Protein AF-A0AAD9CGN5-F1 (afdb_monomer)

InterPro domains:
  IPR001148 Alpha carbonic anhydrase domain [PF00194] (48-102)
  IPR001148 Alpha carbonic anhydrase domain [PS51144] (36-102)
  IPR008906 HAT, C-terminal dimerisation domain [PF05699] (1-40)
  IPR036398 Alpha carbonic anhydrase domain superfamily [G3DSA:3.10.200.10] (42-102)
  IPR036398 Alpha carbonic anhydrase domain superfamily [SSF51069] (46-102)

Sequence (102 aa):
EPVIDRRKGDPLQWWRQNEGRFNLLAKQARKFLCPPPSSIPSIYGPNEGWSSAYPECRERNQSPINIVDQDTKISTEYQELTLEGFDAESSNKTSMKNTGKT

pLDDT: mean 79.0, std 15.05, range [45.06, 96.94]

Organism: Dissostichus eleginoides (NCBI:txid100907)

Radius of gyration: 23.31 Å; Cα contacts (8 Å, |Δi|>4): 30; chains: 1; bounding box: 38×40×61 Å

Foldseek 3Di:
DPDPPPVPDDVVVVCVVCVVVVVPVVVVCCVPVPDDPLAPPPCCGLPHNCCVVPVVSVDDDDDDDDDDVVPDDDDPPDDDDDDDCPPPDDDPVDDDDDPVND

Mean predicted aligned error: 15.23 Å

Solvent-accessible surface area (backbone atoms only — not comparable to full-atom values): 7107 Å² total; per-residue (Å²): 131,92,73,79,57,80,89,81,50,65,66,66,61,54,43,72,75,44,39,87,78,36,58,69,59,43,55,48,39,59,68,72,66,42,77,72,78,85,59,56,55,75,76,62,11,75,87,56,22,34,30,72,79,39,60,74,70,64,51,92,90,64,81,87,74,89,83,55,74,90,77,57,81,90,66,91,83,66,78,80,90,81,79,79,72,74,89,52,82,79,59,92,82,69,80,87,71,86,72,90,85,93

Structure (mmCIF, N/CA/C/O backbone):
data_AF-A0AAD9CGN5-F1
#
_entry.id   AF-A0AAD9CGN5-F1
#
loop_
_atom_site.group_PDB
_atom_site.id
_atom_site.type_symbol
_atom_site.label_atom_id
_atom_site.label_alt_id
_atom_site.label_comp_id
_atom_site.label_asym_id
_atom_site.label_entity_id
_atom_site.label_seq_id
_atom_site.pdbx_PDB_ins_code
_atom_site.Cartn_x
_atom_site.Cartn_y
_atom_site.Cartn_z
_atom_site.occupancy
_atom_site.B_iso_or_equiv
_atom_site.auth_seq_id
_atom_site.auth_comp_id
_atom_site.auth_asym_id
_atom_site.auth_atom_id
_atom_site.pdbx_PDB_model_num
ATOM 1 N N . GLU A 1 1 ? -17.222 4.822 -40.872 1.00 45.06 1 GLU A N 1
ATOM 2 C CA . GLU A 1 1 ? -16.063 4.586 -39.980 1.00 45.06 1 GLU A CA 1
ATOM 3 C C . GLU A 1 1 ? -16.013 3.116 -39.593 1.00 45.06 1 GLU A C 1
ATOM 5 O O . GLU A 1 1 ? -17.082 2.524 -39.471 1.00 45.06 1 GLU A O 1
ATOM 10 N N . PRO A 1 2 ? -14.830 2.497 -39.435 1.00 49.94 2 PRO A N 1
ATOM 11 C CA . PRO A 1 2 ? -14.748 1.130 -38.943 1.00 49.94 2 PRO A CA 1
ATOM 12 C C . PRO A 1 2 ? -15.092 1.134 -37.451 1.00 49.94 2 PRO A C 1
ATOM 14 O O . PRO A 1 2 ? -14.273 1.487 -36.606 1.00 49.94 2 PRO A O 1
ATOM 17 N N . VAL A 1 3 ? -16.341 0.795 -37.143 1.00 57.47 3 VAL A N 1
ATOM 18 C CA . VAL A 1 3 ? -16.822 0.622 -35.774 1.00 57.47 3 VAL A CA 1
ATOM 19 C C . VAL A 1 3 ? -16.240 -0.687 -35.249 1.00 57.47 3 VAL A C 1
ATOM 21 O O . VAL A 1 3 ? -16.436 -1.740 -35.852 1.00 57.47 3 VAL A O 1
ATOM 24 N N . ILE A 1 4 ? -15.493 -0.622 -34.148 1.00 59.78 4 ILE A N 1
ATOM 25 C CA . ILE A 1 4 ? -14.980 -1.815 -33.469 1.00 59.78 4 ILE A CA 1
ATOM 26 C C . ILE A 1 4 ? -16.186 -2.654 -33.033 1.00 59.78 4 ILE A C 1
ATOM 28 O O . ILE A 1 4 ? -17.007 -2.185 -32.240 1.00 59.78 4 ILE A O 1
ATOM 32 N N . ASP A 1 5 ? -16.290 -3.892 -33.520 1.00 60.91 5 ASP A N 1
ATOM 33 C CA . ASP A 1 5 ? -17.231 -4.863 -32.961 1.00 60.91 5 ASP A CA 1
ATOM 34 C C . ASP A 1 5 ? -16.748 -5.254 -31.559 1.00 60.91 5 ASP A C 1
ATOM 36 O O . ASP A 1 5 ? -15.897 -6.130 -31.375 1.00 60.91 5 ASP A O 1
ATOM 40 N N . ARG A 1 6 ? -17.303 -4.565 -30.557 1.00 59.78 6 ARG A N 1
ATOM 41 C CA . ARG A 1 6 ? -16.982 -4.731 -29.133 1.00 59.78 6 ARG A CA 1
ATOM 42 C C . ARG A 1 6 ? -17.247 -6.143 -28.599 1.00 59.78 6 ARG A C 1
ATOM 44 O O . ARG A 1 6 ? -16.865 -6.418 -27.469 1.00 59.78 6 ARG A O 1
ATOM 51 N N . ARG A 1 7 ? -17.917 -7.020 -29.360 1.00 58.41 7 ARG A N 1
ATOM 52 C CA . ARG A 1 7 ? -18.212 -8.400 -28.939 1.00 58.41 7 ARG A CA 1
ATOM 53 C C . ARG A 1 7 ? -17.186 -9.424 -29.419 1.00 58.41 7 ARG A C 1
ATOM 55 O O . ARG A 1 7 ? -17.190 -10.533 -28.898 1.00 58.41 7 ARG A O 1
ATOM 62 N N . LYS A 1 8 ? -16.348 -9.097 -30.411 1.00 60.97 8 LYS A N 1
ATOM 63 C CA . LYS A 1 8 ? -15.469 -10.082 -31.073 1.00 60.97 8 LYS A CA 1
ATOM 64 C C . LYS A 1 8 ? -13.987 -9.717 -31.112 1.00 60.97 8 LYS A C 1
ATOM 66 O O . LYS A 1 8 ? -13.173 -10.614 -31.305 1.00 60.97 8 LYS A O 1
ATOM 71 N N . GLY A 1 9 ? -13.619 -8.448 -30.944 1.00 63.84 9 GLY A N 1
ATOM 72 C CA . GLY A 1 9 ? -12.219 -8.017 -30.966 1.00 63.84 9 GLY A CA 1
ATOM 73 C C . GLY A 1 9 ? -11.773 -7.436 -29.632 1.00 63.84 9 GLY A C 1
ATOM 74 O O . GLY A 1 9 ? -12.526 -6.677 -29.028 1.00 63.84 9 GLY A O 1
ATOM 75 N N . ASP A 1 10 ? -10.543 -7.747 -29.206 1.00 72.19 10 ASP A N 1
ATOM 76 C CA . ASP A 1 10 ? -9.884 -7.025 -28.114 1.00 72.19 10 ASP A CA 1
ATOM 77 C C . ASP A 1 10 ? -9.665 -5.561 -28.550 1.00 72.19 10 ASP A C 1
ATOM 79 O O . ASP A 1 10 ? -8.870 -5.300 -29.469 1.00 72.19 10 ASP A O 1
ATOM 83 N N . PRO A 1 11 ? -10.350 -4.588 -27.918 1.00 71.12 11 PRO A N 1
ATOM 84 C CA . PRO A 1 11 ? -10.217 -3.180 -28.270 1.00 71.12 11 PRO A CA 1
ATOM 85 C C . PRO A 1 11 ? -8.778 -2.662 -28.144 1.00 71.12 11 PRO A C 1
ATOM 87 O O . PRO A 1 11 ? -8.393 -1.759 -28.889 1.00 71.12 11 PRO A O 1
ATOM 90 N N . LEU A 1 12 ? -7.963 -3.243 -27.252 1.00 68.44 12 LEU A N 1
ATOM 91 C CA . LEU A 1 12 ? -6.569 -2.845 -27.045 1.00 68.44 12 LEU A CA 1
ATOM 92 C C . LEU A 1 12 ? -5.672 -3.282 -28.206 1.00 68.44 12 LEU A C 1
ATOM 94 O O . LEU A 1 12 ? -4.818 -2.510 -28.647 1.00 68.44 12 LEU A O 1
ATOM 98 N N . GLN A 1 13 ? -5.883 -4.486 -28.746 1.00 71.31 13 GLN A N 1
ATOM 99 C CA . GLN A 1 13 ? -5.157 -4.944 -29.933 1.00 71.31 13 GLN A CA 1
ATOM 100 C C . GLN A 1 13 ? -5.523 -4.130 -31.173 1.00 71.31 13 GLN A C 1
ATOM 102 O O . GLN A 1 13 ? -4.634 -3.725 -31.926 1.00 71.31 13 GLN A O 1
ATOM 107 N N . TRP A 1 14 ? -6.812 -3.837 -31.359 1.00 76.38 14 TRP A N 1
ATOM 108 C CA . TRP A 1 14 ? -7.258 -2.986 -32.459 1.00 76.38 14 TRP A CA 1
ATOM 109 C C . TRP A 1 14 ? -6.636 -1.588 -32.365 1.00 76.38 14 TRP A C 1
ATOM 111 O O . TRP A 1 14 ? -6.133 -1.066 -33.363 1.00 76.38 14 TRP A O 1
ATOM 121 N N . TRP A 1 15 ? -6.618 -1.001 -31.163 1.00 73.44 15 TRP A N 1
ATOM 122 C CA . TRP A 1 15 ? -6.019 0.310 -30.927 1.00 73.44 15 TRP A CA 1
ATOM 123 C C . TRP A 1 15 ? -4.519 0.307 -31.227 1.00 73.44 15 TRP A C 1
ATOM 125 O O . TRP A 1 15 ? -4.060 1.159 -31.981 1.00 73.44 15 TRP A O 1
ATOM 135 N N . ARG A 1 16 ? -3.770 -0.699 -30.752 1.00 72.69 16 ARG A N 1
ATOM 136 C CA . ARG A 1 16 ? -2.327 -0.848 -31.026 1.00 72.69 16 ARG A CA 1
ATOM 137 C C . ARG A 1 16 ? -2.008 -0.868 -32.525 1.00 72.69 16 ARG A C 1
ATOM 139 O O . ARG A 1 16 ? -0.994 -0.321 -32.942 1.00 72.69 16 ARG A O 1
ATOM 146 N N . GLN A 1 17 ? -2.870 -1.474 -33.339 1.00 79.19 17 GLN A N 1
ATOM 147 C CA . GLN A 1 17 ? -2.684 -1.551 -34.792 1.00 79.19 17 GLN A CA 1
ATOM 148 C C . GLN A 1 17 ? -3.093 -0.266 -35.531 1.00 79.19 17 GLN A C 1
ATOM 150 O O . GLN A 1 17 ? -2.618 -0.017 -36.636 1.00 79.19 17 GLN A O 1
ATOM 155 N N . ASN A 1 18 ? -3.971 0.557 -34.948 1.00 77.88 18 ASN A N 1
ATOM 156 C CA . ASN A 1 18 ? -4.555 1.722 -35.620 1.00 77.88 18 ASN A CA 1
ATOM 157 C C . ASN A 1 18 ? -4.127 3.072 -35.022 1.00 77.88 18 ASN A C 1
ATOM 159 O O . ASN A 1 18 ? -4.413 4.107 -35.620 1.00 77.88 18 ASN A O 1
ATOM 163 N N . GLU A 1 19 ? -3.408 3.095 -33.899 1.00 74.00 19 GLU A N 1
ATOM 164 C CA . GLU A 1 19 ? -2.990 4.314 -33.193 1.00 74.00 19 GLU A CA 1
ATOM 165 C C . GLU A 1 19 ? -2.237 5.300 -34.103 1.00 74.00 19 GLU A C 1
ATOM 167 O O . GLU A 1 19 ? -2.513 6.501 -34.082 1.00 74.00 19 GLU A O 1
ATOM 172 N N . GLY A 1 20 ? -1.354 4.795 -34.974 1.00 78.94 20 GLY A N 1
ATOM 173 C CA . GLY A 1 20 ? -0.602 5.617 -35.933 1.00 78.94 20 GLY A CA 1
ATOM 174 C C . GLY A 1 20 ? -1.471 6.311 -36.991 1.00 78.94 20 GLY A C 1
ATOM 175 O O . GLY A 1 20 ? -1.054 7.303 -37.587 1.00 78.94 20 GLY A O 1
ATOM 176 N N . ARG A 1 21 ? -2.704 5.833 -37.206 1.00 83.94 21 ARG A N 1
ATOM 177 C CA . ARG A 1 21 ? -3.675 6.440 -38.132 1.00 83.94 21 ARG A CA 1
ATOM 178 C C . ARG A 1 21 ? -4.442 7.592 -37.492 1.00 83.94 21 ARG A C 1
ATOM 180 O O . ARG A 1 21 ? -4.976 8.435 -38.205 1.00 83.94 21 ARG A O 1
ATOM 187 N N . PHE A 1 22 ? -4.472 7.659 -36.163 1.00 81.38 22 PHE A N 1
ATOM 188 C CA . PHE A 1 22 ? -5.232 8.651 -35.412 1.00 81.38 22 PHE A CA 1
ATOM 189 C C . PHE A 1 22 ? -4.311 9.525 -34.561 1.00 81.38 22 PHE A C 1
ATOM 191 O O . PHE A 1 22 ? -4.513 9.671 -33.364 1.00 81.38 22 PHE A O 1
ATOM 198 N N . ASN A 1 23 ? -3.301 10.147 -35.176 1.00 77.50 23 ASN A N 1
ATOM 199 C CA . ASN A 1 23 ? -2.240 10.884 -34.473 1.00 77.50 23 ASN A CA 1
ATOM 200 C C . ASN A 1 23 ? -2.734 11.946 -33.473 1.00 77.50 23 ASN A C 1
ATOM 202 O O . ASN A 1 23 ? -2.133 12.118 -32.410 1.00 77.50 23 ASN A O 1
ATOM 206 N N . LEU A 1 24 ? -3.817 12.662 -33.792 1.00 79.38 24 LEU A N 1
ATOM 207 C CA . LEU A 1 24 ? -4.395 13.669 -32.898 1.00 79.38 24 LEU A CA 1
ATOM 208 C C . LEU A 1 24 ? -5.108 13.014 -31.704 1.00 79.38 24 LEU A C 1
ATOM 210 O O . LEU A 1 24 ? -4.843 13.364 -30.553 1.00 79.38 24 LEU A O 1
ATOM 214 N N . LEU A 1 25 ? -5.949 12.015 -31.984 1.00 78.19 25 LEU A N 1
ATOM 215 C CA . LEU A 1 25 ? -6.687 11.264 -30.971 1.00 78.19 25 LEU A CA 1
ATOM 216 C C . LEU A 1 25 ? -5.738 10.460 -30.080 1.00 78.19 25 LEU A C 1
ATOM 218 O O . LEU A 1 25 ? -5.940 10.409 -28.881 1.00 78.19 25 LEU A O 1
ATOM 222 N N . ALA A 1 26 ? -4.660 9.907 -30.632 1.00 73.81 26 ALA A N 1
ATOM 223 C CA . ALA A 1 26 ? -3.623 9.194 -29.900 1.00 73.81 26 ALA A CA 1
ATOM 224 C C . ALA A 1 26 ? -2.876 10.115 -28.927 1.00 73.81 26 ALA A C 1
ATOM 226 O O . ALA A 1 26 ? -2.623 9.739 -27.785 1.00 73.81 26 ALA A O 1
ATOM 227 N N . LYS A 1 27 ? -2.572 11.359 -29.329 1.00 75.12 27 LYS A N 1
ATOM 228 C CA . LYS A 1 27 ? -1.998 12.367 -28.420 1.00 75.12 27 LYS A CA 1
ATOM 229 C C . LYS A 1 27 ? -2.960 12.724 -27.286 1.00 75.12 27 LYS A C 1
ATOM 231 O O . LYS A 1 27 ? -2.524 12.844 -26.145 1.00 75.12 27 LYS A O 1
ATOM 236 N N . GLN A 1 28 ? -4.249 12.879 -27.580 1.00 75.62 28 GLN A N 1
ATOM 237 C CA . GLN A 1 28 ? -5.262 13.160 -26.561 1.00 75.62 28 GLN A CA 1
ATOM 238 C C . GLN A 1 28 ? -5.507 11.950 -25.649 1.00 75.62 28 GLN A C 1
ATOM 240 O O . GLN A 1 28 ? -5.500 12.099 -24.434 1.00 75.62 28 GLN A O 1
ATOM 245 N N . ALA A 1 29 ? -5.615 10.744 -26.201 1.00 70.31 29 ALA A N 1
ATOM 246 C CA . ALA A 1 29 ? -5.742 9.500 -25.452 1.00 70.31 29 ALA A CA 1
ATOM 247 C C . ALA A 1 29 ? -4.548 9.296 -24.511 1.00 70.31 29 ALA A C 1
ATOM 249 O O . ALA A 1 29 ? -4.744 9.037 -23.333 1.00 70.31 29 ALA A O 1
ATOM 250 N N . ARG A 1 30 ? -3.310 9.532 -24.961 1.00 66.94 30 ARG A N 1
ATOM 251 C CA . ARG A 1 30 ? -2.135 9.476 -24.073 1.00 66.94 30 ARG A CA 1
ATOM 252 C C . ARG A 1 30 ? -2.123 10.548 -22.986 1.00 66.94 30 ARG A C 1
ATOM 254 O O . ARG A 1 30 ? -1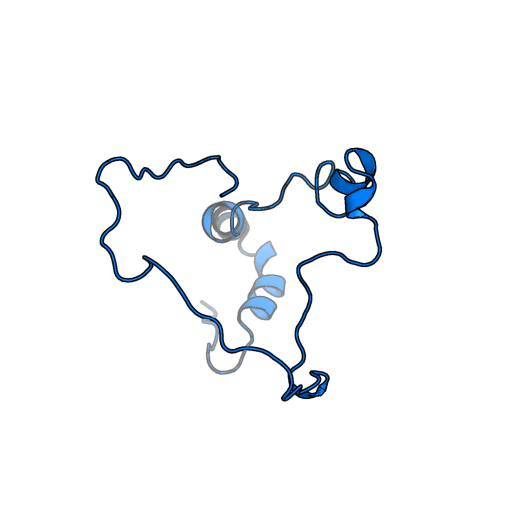.523 10.350 -21.941 1.00 66.94 30 ARG A O 1
ATOM 261 N N . LYS A 1 31 ? -2.766 11.689 -23.224 1.00 65.94 31 LYS A N 1
ATOM 262 C CA . LYS A 1 31 ? -2.850 12.779 -22.248 1.00 65.94 31 LYS A CA 1
ATOM 263 C C . LYS A 1 31 ? -3.958 12.568 -21.211 1.00 65.94 31 LYS A C 1
ATOM 265 O O . LYS A 1 31 ? -3.801 13.012 -20.081 1.00 65.94 31 LYS A O 1
ATOM 270 N N . PHE A 1 32 ? -5.072 11.950 -21.606 1.00 61.62 32 PHE A N 1
ATOM 271 C CA . PHE A 1 32 ? -6.305 11.91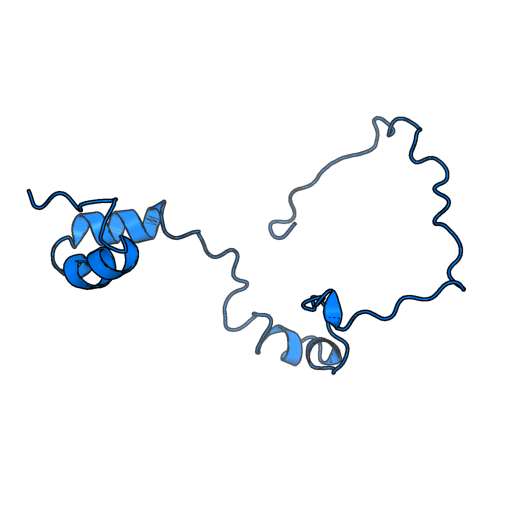2 -20.809 1.00 61.62 32 PHE A CA 1
ATOM 272 C C . PHE A 1 32 ? -6.773 10.503 -20.423 1.00 61.62 32 PHE A C 1
ATOM 274 O O . PHE A 1 32 ? -7.513 10.365 -19.456 1.00 61.62 32 PHE A O 1
ATOM 281 N N . LEU A 1 33 ? -6.384 9.475 -21.182 1.00 56.50 33 LEU A N 1
ATOM 282 C CA . LEU A 1 33 ? -6.797 8.077 -20.994 1.00 56.50 33 LEU A CA 1
ATOM 283 C C . LEU A 1 33 ? -5.650 7.168 -20.547 1.00 56.50 33 LEU A C 1
ATOM 285 O O . LEU A 1 33 ? -5.912 6.138 -19.932 1.00 56.50 33 LEU A O 1
ATOM 289 N N . CYS A 1 34 ? -4.389 7.522 -20.824 1.00 56.03 34 CYS A N 1
ATOM 290 C CA . CYS A 1 34 ? -3.297 6.930 -20.063 1.00 56.03 34 CYS A CA 1
ATOM 291 C C . CYS A 1 34 ? -3.461 7.398 -18.617 1.00 56.03 34 CYS A C 1
ATOM 293 O O . CYS A 1 34 ? -3.534 8.612 -18.394 1.00 56.03 34 CYS A O 1
ATOM 295 N N . PRO A 1 35 ? -3.504 6.474 -17.642 1.00 50.34 35 PRO A N 1
ATOM 296 C CA . PRO A 1 35 ? -3.360 6.863 -16.254 1.00 50.34 35 PRO A CA 1
ATOM 297 C C . PRO A 1 35 ? -2.113 7.754 -16.164 1.00 50.34 35 PRO A C 1
ATOM 299 O O . PRO A 1 35 ? -1.069 7.364 -16.705 1.00 50.34 35 PRO A O 1
ATOM 302 N N . PRO A 1 36 ? -2.188 8.954 -15.557 1.00 47.25 36 PRO A N 1
ATOM 303 C CA . PRO A 1 36 ? -0.976 9.697 -15.253 1.00 47.25 36 PRO A CA 1
ATOM 304 C C . PRO A 1 36 ? -0.056 8.769 -14.453 1.00 47.25 36 PRO A C 1
ATOM 306 O O . PRO A 1 36 ? -0.568 7.895 -13.746 1.00 47.25 36 PRO A O 1
ATOM 309 N N . PRO A 1 37 ? 1.276 8.911 -14.550 1.00 48.06 37 PRO A N 1
ATOM 310 C CA . PRO A 1 37 ? 2.172 8.082 -13.773 1.00 48.06 37 PRO A CA 1
ATOM 311 C C . PRO A 1 37 ? 1.843 8.296 -12.291 1.00 48.06 37 PRO A C 1
ATOM 313 O O . PRO A 1 37 ? 2.256 9.267 -11.670 1.00 48.06 37 PRO A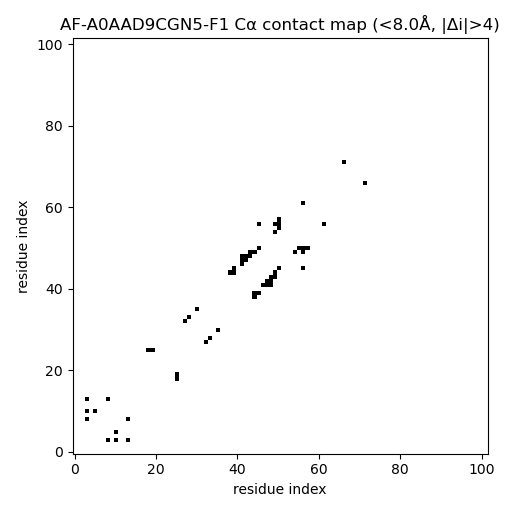 O 1
ATOM 316 N N . SER A 1 38 ? 1.124 7.344 -11.708 1.00 50.91 38 SER A N 1
ATOM 317 C CA . SER A 1 38 ? 1.302 6.947 -10.317 1.00 50.91 38 SER A CA 1
ATOM 318 C C . SER A 1 38 ? 2.725 6.414 -10.090 1.00 50.91 38 SER A C 1
ATOM 320 O O . SER A 1 38 ? 3.131 6.140 -8.966 1.00 50.91 38 SER A O 1
ATOM 322 N N . SER A 1 39 ? 3.506 6.273 -11.160 1.00 47.59 39 SER A N 1
ATOM 323 C CA . SER A 1 39 ? 4.892 5.865 -11.169 1.00 47.59 39 SER A CA 1
ATOM 324 C C . SER A 1 39 ? 5.747 6.923 -10.482 1.00 47.59 39 SER A C 1
ATOM 326 O O . SER A 1 39 ? 5.979 8.013 -11.007 1.00 47.59 39 SER A O 1
ATOM 328 N N . ILE A 1 40 ? 6.296 6.565 -9.327 1.00 54.44 40 ILE A N 1
ATOM 329 C CA . ILE A 1 40 ? 7.613 7.053 -8.929 1.00 54.44 40 ILE A CA 1
ATOM 330 C C . ILE A 1 40 ? 8.495 7.087 -10.201 1.00 54.44 40 ILE A C 1
ATOM 332 O O . ILE A 1 40 ? 8.492 6.088 -10.932 1.00 54.44 40 ILE A O 1
ATOM 336 N N . PRO A 1 41 ? 9.185 8.199 -10.526 1.00 55.62 41 PRO A N 1
ATOM 337 C CA . PRO A 1 41 ? 10.004 8.292 -11.735 1.00 55.62 41 PRO A CA 1
ATOM 338 C C . PRO A 1 41 ? 10.884 7.052 -11.859 1.00 55.62 41 PRO A C 1
ATOM 340 O O . PRO A 1 41 ? 11.482 6.671 -10.864 1.00 55.62 41 PRO A O 1
ATOM 343 N N . SER A 1 42 ? 10.978 6.430 -13.038 1.00 58.72 42 SER A N 1
ATOM 344 C CA . SER A 1 42 ? 11.677 5.141 -13.219 1.00 58.72 42 SER A CA 1
ATOM 345 C C . SER A 1 42 ? 13.076 5.102 -12.581 1.00 58.72 42 SER A C 1
ATOM 347 O O . SER A 1 42 ? 13.465 4.074 -12.042 1.00 58.72 42 SER A O 1
ATOM 349 N N . ILE A 1 43 ? 13.792 6.234 -12.581 1.00 60.41 43 ILE A N 1
ATOM 350 C CA . ILE A 1 43 ? 15.128 6.400 -11.980 1.00 60.41 43 ILE A CA 1
ATOM 351 C C . ILE A 1 43 ? 15.131 6.440 -10.442 1.00 60.41 43 ILE A C 1
ATOM 353 O O . ILE A 1 43 ? 16.111 6.071 -9.813 1.00 60.41 43 ILE A O 1
ATOM 357 N N . TYR A 1 44 ? 14.032 6.886 -9.833 1.00 67.38 44 TYR A N 1
ATOM 358 C CA . TYR A 1 44 ? 13.811 6.902 -8.385 1.00 67.38 44 TYR A CA 1
ATOM 359 C C . TYR A 1 44 ? 12.822 5.815 -7.960 1.00 67.38 44 TYR A C 1
ATOM 361 O O . TYR A 1 44 ? 12.358 5.828 -6.828 1.00 67.38 44 TYR A O 1
ATOM 369 N N . GLY A 1 45 ? 12.457 4.920 -8.882 1.00 67.81 45 GLY A N 1
ATOM 370 C CA . GLY A 1 45 ? 11.387 3.946 -8.734 1.00 67.81 45 GLY A CA 1
ATOM 371 C C . GLY A 1 45 ? 11.773 2.737 -7.889 1.00 67.81 45 GLY A C 1
ATOM 372 O O . GLY A 1 45 ? 12.944 2.571 -7.547 1.00 67.81 45 GLY A O 1
ATOM 373 N N . PRO A 1 46 ? 10.808 1.848 -7.613 1.00 70.62 46 PRO A N 1
ATOM 374 C CA . PRO A 1 46 ? 11.015 0.678 -6.759 1.00 70.62 46 PRO A CA 1
ATOM 375 C C . PRO A 1 46 ? 12.141 -0.254 -7.220 1.00 70.62 46 PRO A C 1
ATOM 377 O O . PRO A 1 46 ? 12.850 -0.818 -6.394 1.00 70.62 46 PRO A O 1
ATOM 380 N N . ASN A 1 47 ? 12.332 -0.392 -8.536 1.00 66.06 47 ASN A N 1
ATOM 381 C CA . ASN A 1 47 ? 13.251 -1.384 -9.098 1.00 66.06 47 ASN A CA 1
ATOM 382 C C . ASN A 1 47 ? 14.735 -0.991 -8.966 1.00 66.06 47 ASN A C 1
ATOM 384 O O . ASN A 1 47 ? 15.569 -1.856 -8.709 1.00 66.06 47 ASN A O 1
ATOM 388 N N . GLU A 1 48 ? 15.072 0.294 -9.118 1.00 68.06 48 GLU A N 1
ATOM 389 C CA . GLU A 1 48 ? 16.474 0.757 -9.171 1.00 68.06 48 GLU A CA 1
ATOM 390 C C . GLU A 1 48 ? 16.761 1.934 -8.232 1.00 68.06 48 GLU A C 1
ATOM 392 O O . GLU A 1 48 ? 17.816 1.990 -7.604 1.00 68.06 48 GLU A O 1
ATOM 397 N N . GLY A 1 49 ? 15.818 2.865 -8.086 1.00 78.38 49 GLY A N 1
ATOM 398 C CA . GLY A 1 49 ? 16.016 4.053 -7.262 1.00 78.38 49 GLY A CA 1
ATOM 399 C C . GLY A 1 49 ? 15.884 3.782 -5.768 1.00 78.38 49 GLY A C 1
ATOM 400 O O . GLY A 1 49 ? 16.713 4.236 -4.982 1.00 78.38 49 GLY A O 1
ATOM 401 N N . TRP A 1 50 ? 14.862 3.019 -5.371 1.00 83.50 50 TRP A N 1
ATOM 402 C CA . TRP A 1 50 ? 14.622 2.698 -3.962 1.00 83.50 50 TRP A CA 1
ATOM 403 C C . TRP A 1 50 ? 15.724 1.820 -3.404 1.00 83.50 50 TRP A C 1
ATOM 405 O O . TRP A 1 50 ? 16.310 2.183 -2.401 1.00 83.50 50 TRP A O 1
ATOM 415 N N . SER A 1 51 ? 16.079 0.739 -4.095 1.00 81.44 51 SER A N 1
ATOM 416 C CA . SER A 1 51 ? 17.147 -0.170 -3.668 1.00 81.44 51 SER A CA 1
ATOM 417 C C . SER A 1 51 ? 18.529 0.492 -3.584 1.00 81.44 51 SER A C 1
ATOM 419 O O . SER A 1 51 ? 19.369 0.040 -2.809 1.00 81.44 51 SER A O 1
ATOM 421 N N . SER A 1 52 ? 18.780 1.560 -4.352 1.00 83.06 52 SER A N 1
ATOM 422 C CA . SER A 1 52 ? 20.025 2.333 -4.262 1.00 83.06 52 SER A CA 1
ATOM 423 C C . SER A 1 52 ? 20.060 3.291 -3.069 1.00 83.06 52 SER A C 1
ATOM 425 O O . SER A 1 52 ? 21.139 3.533 -2.533 1.00 83.06 52 SER A O 1
ATOM 427 N N . ALA A 1 53 ? 18.924 3.883 -2.693 1.00 83.62 53 ALA A N 1
ATOM 428 C CA . ALA A 1 53 ? 18.829 4.832 -1.579 1.00 83.62 53 ALA A CA 1
ATOM 429 C C . ALA A 1 53 ? 18.516 4.147 -0.234 1.00 83.62 53 ALA A C 1
ATOM 431 O O . ALA A 1 53 ? 18.937 4.625 0.816 1.00 83.62 53 ALA A O 1
ATOM 432 N N . TYR A 1 54 ? 17.806 3.024 -0.301 1.00 84.19 54 TYR A N 1
ATOM 433 C CA . TYR A 1 54 ? 17.274 2.207 0.785 1.00 84.19 54 TYR A CA 1
ATOM 434 C C . TYR A 1 54 ? 17.583 0.732 0.464 1.00 84.19 54 TYR A C 1
ATOM 436 O O . TYR A 1 54 ? 16.784 0.048 -0.189 1.00 84.19 54 TYR A O 1
ATOM 444 N N . PRO A 1 55 ? 18.779 0.234 0.833 1.00 85.94 55 PRO A N 1
ATOM 445 C CA . PRO A 1 55 ? 19.225 -1.122 0.504 1.00 85.94 55 PRO A CA 1
ATOM 446 C C . PRO A 1 55 ? 18.256 -2.232 0.937 1.00 85.94 55 PRO A C 1
ATOM 448 O O . PRO A 1 55 ? 18.158 -3.260 0.263 1.00 85.94 55 PRO A O 1
ATOM 451 N N . GLU A 1 56 ? 17.496 -2.004 2.009 1.00 87.25 56 GLU A N 1
ATOM 452 C CA . GLU A 1 56 ? 16.468 -2.902 2.533 1.00 87.25 56 GLU A CA 1
ATOM 453 C C . GLU A 1 56 ? 15.361 -3.202 1.511 1.00 87.25 56 GLU A C 1
ATOM 455 O O . GLU A 1 56 ? 14.805 -4.299 1.514 1.00 87.25 56 GLU A O 1
ATOM 460 N N . CYS A 1 57 ? 15.087 -2.292 0.566 1.00 86.69 57 CYS A N 1
ATOM 461 C CA . CYS A 1 57 ? 14.095 -2.499 -0.495 1.00 86.69 57 CYS A CA 1
ATOM 462 C C . CYS A 1 57 ? 14.496 -3.599 -1.493 1.00 86.69 57 CYS A C 1
ATOM 464 O O . CYS A 1 57 ? 13.678 -4.015 -2.312 1.00 86.69 57 CYS A O 1
ATOM 466 N N . ARG A 1 58 ? 15.751 -4.072 -1.456 1.00 87.12 58 ARG A N 1
ATOM 467 C CA . ARG A 1 58 ? 16.257 -5.169 -2.299 1.00 87.12 58 ARG A CA 1
ATOM 468 C C . ARG A 1 58 ? 16.320 -6.514 -1.567 1.00 87.12 58 ARG A C 1
ATOM 470 O O . ARG A 1 58 ? 16.756 -7.510 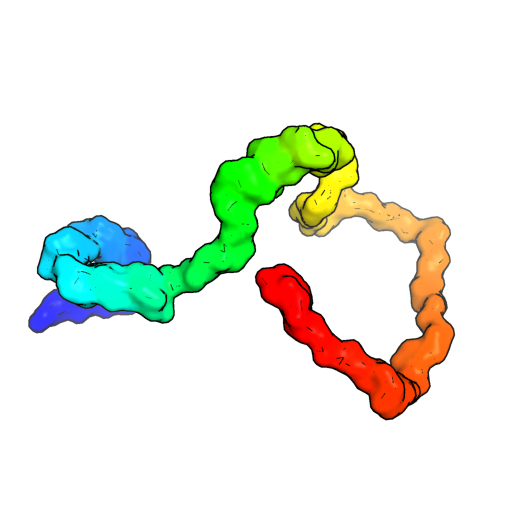-2.146 1.00 87.12 58 ARG A O 1
ATOM 477 N N . GLU A 1 59 ? 15.946 -6.563 -0.293 1.00 90.00 59 GLU A N 1
ATOM 478 C CA . GLU A 1 59 ? 15.999 -7.805 0.477 1.00 90.00 59 GLU A CA 1
ATOM 479 C C . GLU A 1 59 ? 14.943 -8.825 0.020 1.00 90.00 59 GLU A C 1
ATOM 481 O O . GLU A 1 59 ? 14.099 -8.551 -0.827 1.00 90.00 59 GLU A O 1
ATOM 486 N N . ARG A 1 60 ? 14.995 -10.051 0.554 1.00 91.81 60 ARG A N 1
ATOM 487 C CA . ARG A 1 60 ? 14.145 -11.165 0.087 1.00 91.81 60 ARG A CA 1
ATOM 488 C C . ARG A 1 60 ? 12.694 -11.097 0.568 1.00 91.81 60 ARG A C 1
ATOM 490 O O . ARG A 1 60 ? 11.815 -11.612 -0.110 1.00 91.81 60 ARG A O 1
ATOM 497 N N . ASN A 1 61 ? 12.446 -10.482 1.721 1.00 95.31 61 ASN A N 1
ATOM 498 C CA . ASN A 1 61 ? 11.152 -10.533 2.405 1.00 95.31 61 ASN A CA 1
ATOM 499 C C . ASN A 1 61 ? 10.361 -9.232 2.202 1.00 95.31 61 ASN A C 1
ATOM 501 O O . ASN A 1 61 ? 9.988 -8.570 3.167 1.00 95.31 61 ASN A O 1
ATOM 505 N N . GLN A 1 62 ? 10.151 -8.843 0.942 1.00 93.38 62 GLN A N 1
ATOM 506 C CA . GLN A 1 62 ? 9.424 -7.618 0.596 1.00 93.38 62 GLN A CA 1
ATOM 507 C C . GLN A 1 62 ? 7.917 -7.847 0.497 1.00 93.38 62 GLN A C 1
ATOM 509 O O . GLN A 1 62 ? 7.446 -8.941 0.191 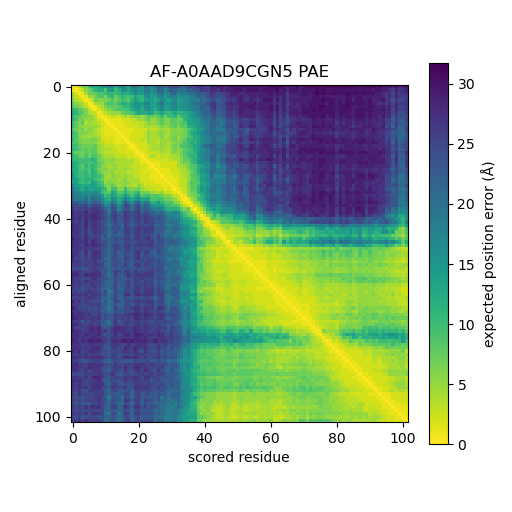1.00 93.38 62 GLN A O 1
ATOM 514 N N . SER A 1 63 ? 7.170 -6.767 0.706 1.00 93.31 63 SER A N 1
ATOM 515 C CA . SER A 1 63 ? 5.751 -6.659 0.367 1.00 93.31 63 SER A CA 1
ATOM 516 C C . SER A 1 63 ? 5.564 -5.697 -0.816 1.00 93.31 63 SER A C 1
ATOM 518 O O . SER A 1 63 ? 6.400 -4.814 -1.011 1.00 93.31 63 SER A O 1
ATOM 520 N N . PRO A 1 64 ? 4.466 -5.804 -1.584 1.00 92.75 64 PRO A N 1
ATOM 521 C CA . PRO A 1 64 ? 3.411 -6.811 -1.472 1.00 92.75 64 PRO A CA 1
ATOM 522 C C . PRO A 1 64 ? 3.821 -8.164 -2.072 1.00 92.75 64 PRO A C 1
ATOM 524 O O . PRO A 1 64 ? 4.715 -8.242 -2.911 1.00 92.75 64 PRO A O 1
ATOM 527 N N . ILE A 1 65 ? 3.114 -9.221 -1.672 1.00 92.88 65 ILE A N 1
ATOM 528 C CA . ILE A 1 65 ? 3.209 -10.549 -2.288 1.00 92.88 65 ILE A CA 1
ATOM 529 C C . ILE A 1 65 ? 1.864 -10.952 -2.886 1.00 92.88 65 ILE A C 1
ATOM 531 O O . ILE A 1 65 ? 0.812 -10.466 -2.468 1.00 92.88 65 ILE A O 1
ATOM 535 N N . ASN A 1 66 ? 1.896 -11.872 -3.846 1.00 95.44 66 ASN A N 1
ATOM 536 C CA . ASN A 1 66 ? 0.695 -12.572 -4.275 1.00 95.44 66 ASN A CA 1
ATOM 537 C C . ASN A 1 66 ? 0.378 -13.687 -3.270 1.00 95.44 66 ASN A C 1
ATOM 539 O O . ASN A 1 66 ? 1.217 -14.559 -3.047 1.00 95.44 66 ASN A O 1
ATOM 543 N N . ILE A 1 67 ? -0.816 -13.667 -2.681 1.00 94.88 67 ILE A N 1
ATOM 544 C CA . ILE A 1 67 ? -1.283 -14.721 -1.775 1.00 94.88 67 ILE A CA 1
ATOM 545 C C . ILE A 1 67 ? -2.104 -15.708 -2.605 1.00 94.88 67 ILE A C 1
ATOM 547 O O . ILE A 1 67 ? -3.236 -15.419 -2.988 1.00 94.88 67 ILE A O 1
ATOM 551 N N . VAL A 1 68 ? -1.508 -16.858 -2.916 1.00 95.81 68 VAL A N 1
ATOM 552 C CA . VAL A 1 68 ? -2.181 -17.953 -3.625 1.00 95.81 68 VAL A CA 1
ATOM 553 C C . VAL A 1 68 ? -2.869 -18.828 -2.591 1.00 95.81 68 VAL A C 1
ATOM 555 O O . VAL A 1 68 ? -2.191 -19.512 -1.831 1.00 95.81 68 VAL A O 1
ATOM 558 N N . ASP A 1 69 ? -4.202 -18.801 -2.569 1.00 94.69 69 ASP A N 1
ATOM 559 C CA . ASP A 1 69 ? -5.025 -19.505 -1.575 1.00 94.69 69 ASP A CA 1
ATOM 560 C C . ASP A 1 69 ? -4.633 -20.986 -1.419 1.00 94.69 69 ASP A C 1
ATOM 562 O O . ASP A 1 69 ? -4.455 -21.463 -0.301 1.00 94.69 69 ASP A O 1
ATOM 566 N N . GLN A 1 70 ? -4.366 -21.682 -2.533 1.00 95.44 70 GLN A N 1
ATOM 567 C CA . GLN A 1 70 ? -3.972 -23.098 -2.518 1.00 95.44 70 GLN A CA 1
ATOM 568 C C . GLN A 1 70 ? -2.631 -23.378 -1.816 1.00 95.44 70 GLN A C 1
ATOM 570 O O . GLN A 1 70 ? -2.440 -24.480 -1.308 1.00 95.44 70 GLN A O 1
ATOM 575 N N . ASP A 1 71 ? -1.721 -22.402 -1.780 1.00 95.56 71 ASP A N 1
ATOM 576 C CA . ASP A 1 71 ? -0.400 -22.525 -1.147 1.00 95.56 71 ASP A CA 1
ATOM 577 C C . ASP A 1 71 ? -0.403 -22.016 0.305 1.00 95.56 71 ASP A C 1
ATOM 579 O O . ASP A 1 71 ? 0.616 -22.079 1.006 1.00 95.56 71 ASP A O 1
ATOM 583 N N . THR A 1 72 ? -1.537 -21.488 0.777 1.00 93.94 72 THR A N 1
ATOM 584 C CA . THR A 1 72 ? -1.661 -21.016 2.155 1.00 93.94 72 THR A CA 1
ATOM 585 C C . THR A 1 72 ? -1.667 -22.185 3.135 1.00 93.94 72 THR A C 1
ATOM 587 O O . THR A 1 72 ? -2.152 -23.283 2.864 1.00 93.94 72 THR A O 1
ATOM 590 N N . LYS A 1 73 ? -1.098 -21.952 4.319 1.00 92.81 73 LYS A N 1
ATOM 591 C CA . LYS A 1 73 ? -1.093 -22.931 5.405 1.00 92.81 73 LYS A CA 1
ATOM 592 C C . LYS A 1 73 ? -2.173 -22.557 6.404 1.00 92.81 73 LYS A C 1
ATOM 594 O O . LYS A 1 73 ? -2.058 -21.538 7.080 1.00 92.81 73 LYS A O 1
ATOM 599 N N . ILE A 1 74 ? -3.192 -23.403 6.518 1.00 89.75 74 ILE A N 1
ATOM 600 C CA . ILE A 1 74 ? -4.185 -23.292 7.586 1.00 89.75 74 ILE A CA 1
ATOM 601 C C . ILE A 1 74 ? -3.493 -23.675 8.893 1.00 89.75 74 ILE A C 1
ATOM 603 O O . ILE A 1 74 ? -2.945 -24.770 9.009 1.00 89.75 74 ILE A O 1
ATOM 607 N N . SER A 1 75 ? -3.527 -22.783 9.876 1.00 87.31 75 SER A N 1
ATOM 608 C CA . SER A 1 75 ? -3.114 -23.099 11.239 1.00 87.31 75 SER A CA 1
ATOM 609 C C . SER A 1 75 ? -4.274 -22.837 12.184 1.00 87.31 75 SER A C 1
ATOM 611 O O . SER A 1 75 ? -4.895 -21.77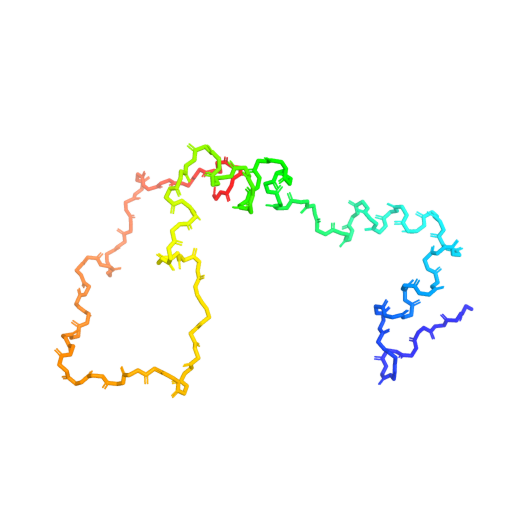6 12.158 1.00 87.31 75 SER A O 1
ATOM 613 N N . THR A 1 76 ? -4.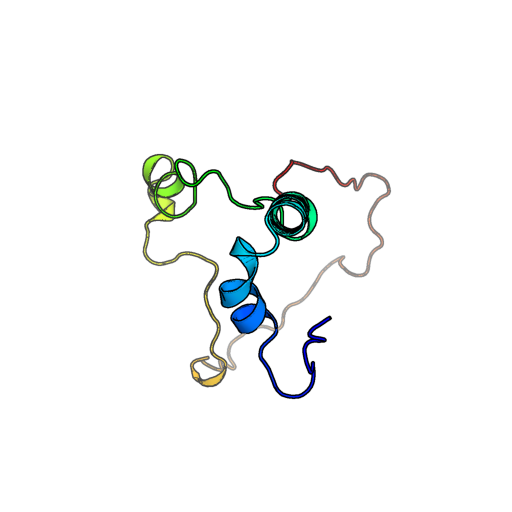559 -23.833 13.015 1.00 85.31 76 THR A N 1
ATOM 614 C CA . THR A 1 76 ? -5.586 -23.792 14.061 1.00 85.31 76 THR A CA 1
ATOM 615 C C . THR A 1 76 ? -5.066 -23.191 15.367 1.00 85.31 76 THR A C 1
ATOM 617 O O . THR A 1 76 ? -5.815 -23.092 16.330 1.00 85.31 76 THR A O 1
ATOM 620 N N . GLU A 1 77 ? -3.783 -22.825 15.419 1.00 90.75 77 GLU A N 1
ATOM 621 C CA . GLU A 1 77 ? -3.123 -22.274 16.609 1.00 90.75 77 GLU A CA 1
ATOM 622 C C . GLU A 1 77 ? -3.231 -20.745 16.692 1.00 90.75 77 GLU A C 1
ATOM 624 O O . GLU A 1 77 ? -2.792 -20.143 17.672 1.00 90.75 77 GLU A O 1
ATOM 629 N N . TYR A 1 78 ? -3.789 -20.094 15.668 1.00 85.19 78 TYR A N 1
ATOM 630 C CA . TYR A 1 78 ? -3.924 -18.645 15.663 1.00 85.19 78 TYR A CA 1
ATOM 631 C C . TYR A 1 78 ? -5.029 -18.184 16.610 1.00 85.19 78 TYR A C 1
ATOM 633 O O . TYR A 1 78 ? -6.157 -18.672 16.577 1.00 85.19 78 TYR A O 1
ATOM 641 N N . GLN A 1 79 ? -4.690 -17.195 17.433 1.00 85.56 79 GLN A N 1
ATOM 642 C CA . GLN A 1 79 ? -5.659 -16.465 18.233 1.00 85.56 79 GLN A CA 1
ATOM 643 C C . GLN A 1 79 ? -6.545 -15.614 17.317 1.00 85.56 79 GLN A C 1
ATOM 645 O O . GLN A 1 79 ? -6.062 -14.992 16.369 1.00 85.56 79 GLN A O 1
ATOM 650 N N . GLU A 1 80 ? -7.841 -15.576 17.616 1.00 92.06 80 GLU A N 1
ATOM 651 C CA . GLU A 1 80 ? -8.778 -14.686 16.936 1.00 92.06 80 GLU A CA 1
ATOM 652 C C . GLU A 1 80 ? -8.383 -13.216 17.149 1.00 92.06 80 GLU A C 1
ATOM 654 O O . GLU A 1 80 ? -7.955 -12.821 18.237 1.00 92.06 80 GLU A O 1
ATOM 659 N N . LEU A 1 81 ? -8.516 -12.398 16.103 1.00 94.81 81 LEU A N 1
ATOM 660 C CA . LEU A 1 81 ? -8.224 -10.971 16.188 1.00 94.81 81 LEU A CA 1
ATOM 661 C C . LEU A 1 81 ? -9.274 -10.274 17.057 1.00 94.81 81 LEU A C 1
ATOM 663 O O . LEU A 1 81 ? -10.423 -10.114 16.652 1.00 94.81 81 LEU A O 1
ATOM 667 N N . THR A 1 82 ? -8.860 -9.804 18.230 1.00 94.81 82 THR A N 1
ATOM 668 C CA . THR A 1 82 ? -9.682 -8.951 19.091 1.00 94.81 82 THR A CA 1
ATOM 669 C C . THR A 1 82 ? -9.381 -7.487 18.802 1.00 94.81 82 THR A C 1
ATOM 671 O O . THR A 1 82 ? -8.241 -7.045 18.957 1.00 94.81 82 THR A O 1
ATOM 674 N N . LEU A 1 83 ? -10.396 -6.730 18.392 1.00 96.00 83 LEU A N 1
ATOM 675 C CA . LEU A 1 83 ? -10.270 -5.305 18.106 1.00 96.00 83 LEU A CA 1
ATOM 676 C C . LEU A 1 83 ? -10.836 -4.497 19.274 1.00 96.00 83 LEU A C 1
ATOM 678 O O . LEU A 1 83 ? -12.004 -4.638 19.622 1.00 96.00 83 LEU A O 1
ATOM 682 N N . GLU A 1 84 ? -10.017 -3.635 19.870 1.00 96.44 84 GLU A N 1
ATOM 683 C CA . GLU A 1 84 ? -10.439 -2.744 20.951 1.00 96.44 84 GLU A CA 1
ATOM 684 C C . GLU A 1 84 ? -10.623 -1.319 20.415 1.00 96.44 84 GLU A C 1
ATOM 686 O O . GLU A 1 84 ? -9.757 -0.788 19.722 1.00 96.44 84 GLU A O 1
ATOM 691 N N . GLY A 1 85 ? -11.766 -0.695 20.716 1.00 95.19 85 GLY A N 1
ATOM 692 C CA . GLY A 1 85 ? -12.043 0.700 20.353 1.00 95.19 85 GLY A CA 1
ATOM 693 C C . GLY A 1 85 ? -12.376 0.953 18.877 1.00 95.19 85 GLY A C 1
ATOM 694 O O . GLY A 1 85 ? -12.646 2.097 18.523 1.00 95.19 85 GLY A O 1
ATOM 695 N N . PHE A 1 86 ? -12.409 -0.079 18.027 1.00 95.88 86 PHE A N 1
ATOM 696 C CA . PHE A 1 86 ? -12.7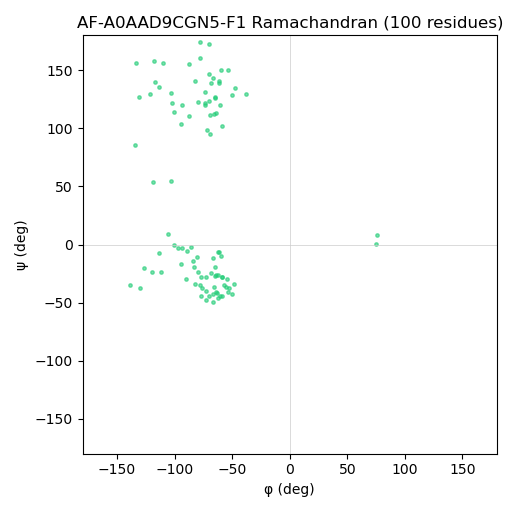80 0.046 16.608 1.00 95.88 86 PHE A CA 1
ATOM 697 C C . PHE A 1 86 ? -14.263 0.384 16.391 1.00 95.88 86 PHE A C 1
ATOM 699 O O . PHE A 1 86 ? -14.601 0.986 15.375 1.00 95.88 86 PHE A O 1
ATOM 706 N N . ASP A 1 87 ? -15.127 0.052 17.351 1.00 96.44 87 ASP A N 1
ATOM 707 C CA . ASP A 1 87 ? -16.558 0.384 17.307 1.00 96.44 87 ASP A CA 1
ATOM 708 C C . ASP A 1 87 ? -16.853 1.828 17.745 1.00 96.44 87 ASP A C 1
ATOM 710 O O . ASP A 1 87 ? -17.978 2.310 17.612 1.00 96.44 87 ASP A O 1
ATOM 714 N N . ALA A 1 88 ? -15.860 2.526 18.303 1.00 96.62 88 ALA A N 1
ATOM 715 C CA . ALA A 1 88 ? -16.022 3.899 18.748 1.00 96.62 88 ALA A CA 1
ATOM 716 C C . ALA A 1 88 ? -15.879 4.874 17.573 1.00 96.62 88 ALA A C 1
ATOM 718 O O . ALA A 1 88 ? -15.001 4.739 16.720 1.00 96.62 88 ALA A O 1
ATOM 719 N N . GLU A 1 89 ? -16.712 5.915 17.556 1.00 96.88 89 GLU A N 1
ATOM 720 C CA . GLU A 1 89 ? -16.587 6.978 16.564 1.00 96.88 89 GLU A CA 1
ATOM 721 C C . GLU A 1 89 ? -15.236 7.698 16.681 1.00 96.88 89 GLU A C 1
ATOM 723 O O . GLU A 1 89 ? -14.749 8.019 17.770 1.00 96.88 89 GLU A O 1
ATOM 728 N N . SER A 1 90 ? -14.632 8.001 15.530 1.00 96.19 90 SER A N 1
ATOM 729 C CA . SER A 1 90 ? -13.372 8.735 15.490 1.00 96.19 90 SER A CA 1
ATOM 730 C C . SER A 1 90 ? -13.551 10.170 15.993 1.00 96.19 90 SER A C 1
ATOM 732 O O . SER A 1 90 ? -14.532 10.837 15.670 1.00 96.19 90 SER A O 1
ATOM 734 N N . SER A 1 91 ? -12.555 10.690 16.711 1.00 96.44 91 SER A N 1
ATOM 735 C CA . SER A 1 91 ? -12.552 12.084 17.162 1.00 96.44 91 SER A CA 1
ATOM 736 C C . SER A 1 91 ? -12.621 13.075 15.992 1.00 96.44 91 SER A C 1
ATOM 738 O O . SER A 1 91 ? -12.026 12.866 14.937 1.00 96.44 91 SER A O 1
ATOM 740 N N . ASN A 1 92 ? -13.226 14.238 16.233 1.00 95.31 92 ASN A N 1
ATOM 741 C CA . ASN A 1 92 ? -13.187 15.394 15.332 1.00 95.31 92 ASN A CA 1
ATOM 742 C C . ASN A 1 92 ? -11.778 15.983 15.098 1.00 95.31 92 ASN A C 1
ATOM 744 O O . ASN A 1 92 ? -11.621 16.891 14.285 1.00 95.31 92 ASN A O 1
ATOM 748 N N . LYS A 1 93 ? -10.755 15.494 15.810 1.00 96.94 93 LYS A N 1
ATOM 749 C CA . LYS A 1 93 ? -9.341 15.819 15.567 1.00 96.94 93 LYS A CA 1
ATOM 750 C C . LYS A 1 93 ? -8.710 14.952 14.473 1.00 96.94 93 LYS A C 1
ATOM 752 O O . LYS A 1 93 ? -7.623 15.282 13.999 1.00 96.94 93 LYS A O 1
ATOM 757 N N . THR A 1 94 ? -9.356 13.853 14.080 1.00 96.06 94 THR A N 1
ATOM 758 C CA . THR A 1 94 ? -8.901 13.005 12.976 1.00 96.06 94 THR A CA 1
ATOM 759 C C . THR A 1 94 ? -8.977 13.799 11.678 1.00 96.06 94 THR A C 1
ATOM 761 O O . THR A 1 94 ? -10.011 14.375 11.347 1.00 96.06 94 THR A O 1
ATOM 764 N N . SER A 1 95 ? -7.871 13.851 10.940 1.00 96.12 95 SER A N 1
ATOM 765 C CA . SER A 1 95 ? -7.780 14.609 9.694 1.00 96.12 95 SER A CA 1
ATOM 766 C C . SER A 1 95 ? -7.122 13.781 8.600 1.00 96.12 95 SER A C 1
ATOM 768 O O . SER A 1 95 ? -6.373 12.843 8.868 1.00 96.12 95 SER A O 1
ATOM 770 N N . MET A 1 96 ? -7.417 14.138 7.354 1.00 96.12 96 MET A N 1
ATOM 771 C CA . MET A 1 96 ? -6.844 13.517 6.169 1.00 96.12 96 MET A CA 1
ATOM 772 C C . MET A 1 96 ? -5.973 14.539 5.445 1.00 96.12 96 MET A C 1
ATOM 774 O O . MET A 1 96 ? -6.370 15.692 5.269 1.00 96.12 96 MET A O 1
ATOM 778 N N . LYS A 1 97 ? -4.783 14.117 5.014 1.00 93.81 97 LYS A N 1
ATOM 779 C CA . LYS A 1 97 ? -3.833 14.965 4.294 1.00 93.81 97 LYS A CA 1
ATOM 780 C C . LYS A 1 97 ? -3.346 14.248 3.048 1.00 93.81 97 LYS A C 1
ATOM 782 O O . LYS A 1 97 ? -2.800 13.159 3.140 1.00 93.81 97 LYS A O 1
ATOM 787 N N . ASN A 1 98 ? -3.465 14.911 1.904 1.00 88.75 98 ASN A N 1
ATOM 788 C CA . ASN A 1 98 ? -2.843 14.450 0.672 1.00 88.75 98 ASN A CA 1
ATOM 789 C C . ASN A 1 98 ? -1.326 14.691 0.739 1.00 88.75 98 ASN A C 1
ATOM 791 O O . ASN A 1 98 ? -0.876 15.832 0.876 1.00 88.75 98 ASN A O 1
ATOM 795 N N . THR A 1 99 ? -0.545 13.618 0.641 1.00 84.94 99 THR A N 1
ATOM 796 C CA . THR A 1 99 ? 0.928 13.675 0.635 1.00 84.94 99 THR A CA 1
ATOM 797 C C . THR A 1 99 ? 1.532 13.635 -0.775 1.00 84.94 99 THR A C 1
ATOM 799 O O . THR A 1 99 ? 2.747 13.715 -0.946 1.00 84.94 99 THR A O 1
ATOM 802 N N . GLY A 1 100 ? 0.696 13.493 -1.806 1.00 83.38 100 GLY A N 1
ATOM 803 C 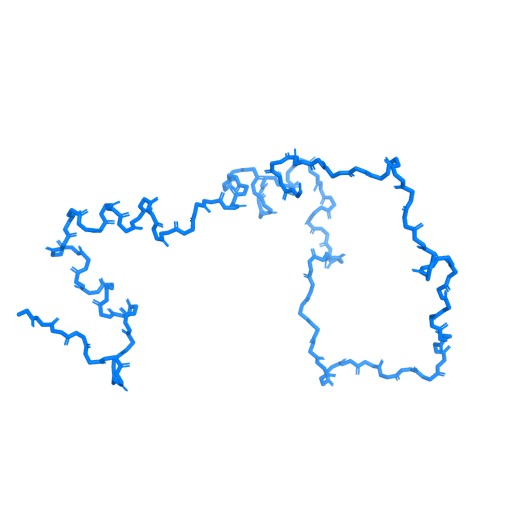CA . GLY A 1 100 ? 1.097 13.288 -3.197 1.00 83.38 100 GLY A CA 1
ATOM 804 C C . GLY A 1 100 ? 1.578 11.864 -3.505 1.00 83.38 100 GLY A C 1
ATOM 805 O O . GLY A 1 100 ? 2.129 11.638 -4.587 1.00 83.38 100 GLY A O 1
ATOM 806 N N . LYS A 1 101 ? 1.430 10.928 -2.557 1.00 79.25 101 LYS A N 1
ATOM 807 C CA . LYS A 1 101 ? 1.773 9.498 -2.685 1.00 79.25 101 LYS A CA 1
ATOM 808 C C . LYS A 1 101 ? 0.731 8.576 -2.047 1.00 79.25 101 LYS A C 1
ATOM 810 O O . LYS A 1 101 ? 0.493 7.502 -2.587 1.00 79.25 101 LYS A O 1
ATOM 815 N N . THR A 1 102 ? 0.124 9.017 -0.945 1.00 78.81 102 THR A N 1
ATOM 816 C CA . THR A 1 102 ? -0.988 8.376 -0.234 1.00 78.81 102 THR A CA 1
ATOM 817 C C . THR A 1 102 ? -1.885 9.419 0.417 1.00 78.81 102 THR A C 1
ATOM 819 O O . THR A 1 102 ? -1.431 10.591 0.554 1.00 78.81 102 THR A O 1
#

Secondary structure (DSSP, 8-state):
-----TTTS-HHHHHHHHGGG-HHHHHHHHHHTSPP--S--GGGSIIIIIHHH-GGGGSSS-S-----GGG----TTPPP-PPSSTTSPPPTT------S--